Protein AF-A0A8T7GIC0-F1 (afdb_monomer_lite)

pLDDT: mean 84.58, std 18.86, range [37.12, 97.88]

Sequence (127 aa):
MYNTCLARTSRKIKTGKEQITLDGWVLEKFKEKLNKVVLTSNKINLPIVIYKRTIEEKEDCIEEEIASISEKFVIVQILTYGGFLPITFHEQHIFNTEEFALWVTKRGKTMMTLCLENLDDVLATKN

Secondary structure (DSSP, 8-state):
---------------SS----HHHHHHHHHHHHHHHHHHHHHHHTS-EEEEEEEEEEETTEEEEEEEEEETTEEEEEEEEE-TTSPPEEEEEEEEEHHHHHHHHHHT-HHHHHHHHHHHHHHHHHT-

Structure (mmCIF, N/CA/C/O backbone):
data_AF-A0A8T7GIC0-F1
#
_entry.id   AF-A0A8T7GIC0-F1
#
loop_
_atom_site.group_PDB
_atom_site.id
_atom_site.type_symbol
_atom_site.label_atom_id
_atom_site.label_alt_id
_atom_site.label_comp_id
_atom_site.label_asym_id
_atom_site.label_entity_id
_atom_site.label_seq_id
_atom_site.pdbx_PDB_ins_code
_atom_site.Cartn_x
_atom_site.Cartn_y
_atom_site.Cartn_z
_atom_site.occupancy
_atom_site.B_iso_or_equiv
_atom_site.auth_seq_id
_atom_site.auth_comp_id
_atom_site.auth_asym_id
_atom_site.auth_atom_id
_atom_site.pdbx_PDB_model_num
ATOM 1 N N . MET A 1 1 ? 33.849 -20.082 35.120 1.00 37.12 1 MET A N 1
ATOM 2 C CA . MET A 1 1 ? 33.336 -19.742 33.776 1.00 37.12 1 MET A CA 1
ATOM 3 C C . MET A 1 1 ? 31.897 -19.291 33.925 1.00 37.12 1 MET A C 1
ATOM 5 O O . MET A 1 1 ? 31.119 -19.970 34.579 1.00 37.12 1 MET A O 1
ATOM 9 N N . TYR A 1 2 ? 31.617 -18.091 33.430 1.00 38.34 2 TYR A N 1
ATOM 10 C CA . TYR A 1 2 ? 30.374 -17.343 33.578 1.00 38.34 2 TYR A CA 1
ATOM 11 C C . TYR A 1 2 ? 29.233 -17.962 32.760 1.00 38.34 2 TYR A C 1
ATOM 13 O O . TYR A 1 2 ? 29.465 -18.397 31.636 1.00 38.34 2 TYR A O 1
ATOM 21 N N . ASN A 1 3 ? 28.005 -17.942 33.285 1.00 38.94 3 ASN A N 1
ATOM 22 C CA . ASN A 1 3 ? 26.961 -17.058 32.755 1.00 38.94 3 ASN A CA 1
ATOM 23 C C . ASN A 1 3 ? 25.666 -17.177 33.568 1.00 38.94 3 ASN A C 1
ATOM 25 O O . ASN A 1 3 ? 25.009 -18.212 33.637 1.00 38.94 3 ASN A O 1
ATOM 29 N N . THR A 1 4 ? 25.322 -16.052 34.178 1.00 42.69 4 THR A N 1
ATOM 30 C CA . THR A 1 4 ? 24.049 -15.718 34.801 1.00 42.69 4 THR A CA 1
ATOM 31 C C . THR A 1 4 ? 22.939 -15.699 33.751 1.00 42.69 4 THR A C 1
ATOM 33 O O . THR A 1 4 ? 22.962 -14.913 32.806 1.00 42.69 4 THR A O 1
ATOM 36 N N . CYS A 1 5 ? 21.930 -16.551 33.930 1.00 37.66 5 CYS A N 1
ATOM 37 C CA . CYS A 1 5 ? 20.698 -16.502 33.154 1.00 37.66 5 CYS A CA 1
ATOM 38 C C . CYS A 1 5 ? 19.817 -15.375 33.717 1.00 37.66 5 CYS A C 1
ATOM 40 O O . CYS A 1 5 ? 19.123 -15.546 34.719 1.00 37.66 5 CYS A O 1
ATOM 42 N N . LEU A 1 6 ? 19.879 -14.187 33.110 1.00 45.03 6 LEU A N 1
ATOM 43 C CA . LEU A 1 6 ? 18.929 -13.112 33.391 1.00 45.03 6 LEU A CA 1
ATOM 44 C C . LEU A 1 6 ? 17.592 -13.455 32.727 1.00 45.03 6 LEU A C 1
ATOM 46 O O . LEU A 1 6 ? 17.322 -13.072 31.589 1.00 45.03 6 LEU A O 1
ATOM 50 N N . ALA A 1 7 ? 16.740 -14.171 33.460 1.00 42.19 7 ALA A N 1
ATOM 51 C CA . ALA A 1 7 ? 15.326 -14.269 33.141 1.00 42.19 7 ALA A CA 1
ATOM 52 C C . ALA A 1 7 ? 14.717 -12.859 33.214 1.00 42.19 7 ALA A C 1
ATOM 54 O O . ALA A 1 7 ? 14.499 -12.301 34.291 1.00 42.19 7 ALA A O 1
ATOM 55 N N . ARG A 1 8 ? 14.477 -12.241 32.053 1.00 39.56 8 ARG A N 1
ATOM 56 C CA . ARG A 1 8 ? 13.689 -11.010 31.951 1.00 39.56 8 ARG A CA 1
ATOM 57 C C . ARG A 1 8 ? 12.252 -11.330 32.356 1.00 39.56 8 ARG A C 1
ATOM 59 O O . ARG A 1 8 ? 11.461 -11.813 31.554 1.00 39.56 8 ARG A O 1
ATOM 66 N N . THR A 1 9 ? 11.918 -11.046 33.609 1.00 39.38 9 THR A N 1
ATOM 67 C CA . THR A 1 9 ? 10.543 -11.040 34.108 1.00 39.38 9 THR A CA 1
ATOM 68 C C . THR A 1 9 ? 9.743 -9.979 33.357 1.00 39.38 9 THR A C 1
ATOM 70 O O . THR A 1 9 ? 9.854 -8.781 33.630 1.00 39.38 9 THR A O 1
ATOM 73 N N . SER A 1 10 ? 8.923 -10.416 32.405 1.00 43.91 10 SER A N 1
ATOM 74 C CA . SER A 1 10 ? 7.889 -9.594 31.781 1.00 43.91 10 SER A CA 1
ATOM 75 C C . SER A 1 10 ? 6.922 -9.124 32.868 1.00 43.91 10 SER A C 1
ATOM 77 O O . SER A 1 10 ? 6.139 -9.912 33.402 1.00 43.91 10 SER A O 1
ATOM 79 N N . ARG A 1 11 ? 6.989 -7.840 33.239 1.00 45.81 11 ARG A N 1
ATOM 80 C CA . ARG A 1 11 ? 6.055 -7.237 34.198 1.00 45.81 11 ARG A CA 1
ATOM 81 C C . ARG A 1 11 ? 4.652 -7.269 33.598 1.00 45.81 11 ARG A C 1
ATOM 83 O O . ARG A 1 11 ? 4.339 -6.493 32.701 1.00 45.81 11 ARG A O 1
ATOM 90 N N . LYS A 1 12 ? 3.795 -8.156 34.105 1.00 42.91 12 LYS A N 1
ATOM 91 C CA . LYS A 1 12 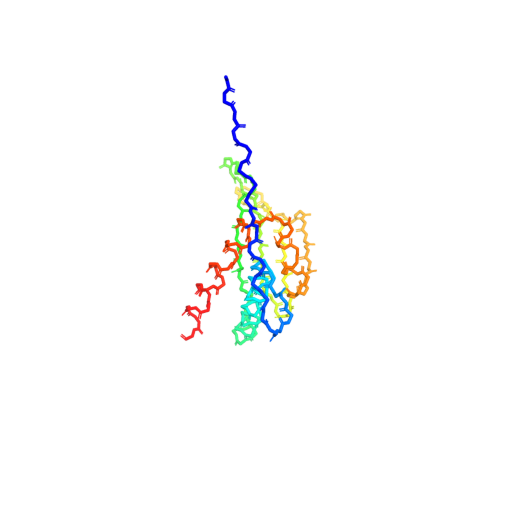? 2.353 -8.089 33.860 1.00 42.91 12 LYS A CA 1
ATOM 92 C C . LYS A 1 12 ? 1.782 -6.952 34.699 1.00 42.91 12 LYS A C 1
ATOM 94 O O . LYS A 1 12 ? 1.523 -7.126 35.885 1.00 42.91 12 LYS A O 1
ATOM 99 N N . ILE A 1 13 ? 1.586 -5.792 34.083 1.00 48.31 13 ILE A N 1
ATOM 100 C CA . ILE A 1 13 ? 0.774 -4.725 34.667 1.00 48.31 13 ILE A CA 1
ATOM 101 C C . ILE A 1 13 ? -0.688 -5.141 34.462 1.00 48.31 13 ILE A C 1
ATOM 103 O O . ILE A 1 13 ? -1.169 -5.211 33.332 1.00 48.31 13 ILE A O 1
ATOM 107 N N . LYS A 1 14 ? -1.368 -5.523 35.547 1.00 48.59 14 LYS A N 1
ATOM 108 C CA . LYS A 1 14 ? -2.815 -5.766 35.566 1.00 48.59 14 LYS A CA 1
ATOM 109 C C . LYS A 1 14 ? -3.513 -4.519 36.100 1.00 48.59 14 LYS A C 1
ATOM 111 O O . LYS A 1 14 ? -3.365 -4.216 37.278 1.00 48.59 14 LYS A O 1
ATOM 116 N N . THR A 1 15 ? -4.336 -3.890 35.270 1.00 40.34 15 THR A N 1
ATOM 117 C CA . THR A 1 15 ? -5.429 -3.002 35.692 1.00 40.34 15 THR A CA 1
ATOM 118 C C . THR A 1 15 ? -6.540 -3.067 34.641 1.00 40.34 15 THR A C 1
ATOM 120 O O . THR A 1 15 ? -6.269 -3.156 33.449 1.00 40.34 15 THR A O 1
ATOM 123 N N . GLY A 1 16 ? -7.789 -3.146 35.106 1.00 39.97 16 GLY A N 1
ATOM 124 C CA . GLY A 1 16 ? -8.964 -3.584 34.349 1.00 39.97 16 GLY A CA 1
ATOM 125 C C . GLY A 1 16 ? -9.315 -2.759 33.108 1.00 39.97 16 GLY A C 1
ATOM 126 O O . GLY A 1 16 ? -9.819 -1.648 33.199 1.00 39.97 16 GLY A O 1
ATOM 127 N N . LYS A 1 17 ? -9.049 -3.373 31.963 1.00 46.12 17 LYS A N 1
ATOM 128 C CA . LYS A 1 17 ? -9.678 -3.411 30.630 1.00 46.12 17 LYS A CA 1
ATOM 129 C C . LYS A 1 17 ? -8.792 -4.425 29.890 1.00 46.12 17 LYS A C 1
ATOM 131 O O . LYS A 1 17 ? -7.646 -4.598 30.308 1.00 46.12 17 LYS A O 1
ATOM 136 N N . GLU A 1 18 ? -9.321 -5.193 28.942 1.00 52.25 18 GLU A N 1
ATOM 137 C CA . GLU A 1 18 ? -8.582 -6.256 28.230 1.00 52.25 18 GLU A CA 1
ATOM 138 C C . GLU A 1 18 ? -7.099 -5.890 28.067 1.00 52.25 18 GLU A C 1
ATOM 140 O O . GLU A 1 18 ? -6.794 -4.785 27.623 1.00 52.25 18 GLU A O 1
ATOM 145 N N . GLN A 1 19 ? -6.173 -6.736 28.540 1.00 47.25 19 GLN A N 1
ATOM 146 C CA . GLN A 1 19 ? -4.739 -6.443 28.454 1.00 47.25 19 GLN A CA 1
ATOM 147 C C . GLN A 1 19 ? -4.345 -6.389 26.973 1.00 47.25 19 GLN A C 1
ATOM 149 O O . GLN A 1 19 ? -3.960 -7.401 26.393 1.00 47.25 19 GLN A O 1
ATOM 154 N N . ILE A 1 20 ? -4.458 -5.212 26.359 1.00 54.09 20 ILE A N 1
ATOM 155 C CA . ILE A 1 20 ? -3.999 -4.968 25.000 1.00 54.09 20 ILE A CA 1
ATOM 156 C C . ILE A 1 20 ? -2.472 -5.018 25.068 1.00 54.09 20 ILE A C 1
ATOM 158 O O . ILE A 1 20 ? -1.830 -4.210 25.742 1.00 54.09 20 ILE A O 1
ATOM 162 N N . THR A 1 21 ? -1.880 -6.022 24.425 1.00 76.00 21 THR A N 1
ATOM 163 C CA . THR A 1 21 ? -0.429 -6.089 24.243 1.00 76.00 21 THR A CA 1
ATOM 164 C C . THR A 1 21 ? 0.028 -4.892 23.409 1.00 76.00 21 THR A C 1
ATOM 166 O O . THR A 1 21 ? -0.752 -4.344 22.631 1.00 76.00 21 THR A O 1
ATOM 169 N N . LEU A 1 22 ? 1.295 -4.481 23.533 1.00 67.69 22 LEU A N 1
ATOM 170 C CA . LEU A 1 22 ? 1.847 -3.396 22.708 1.00 67.69 22 LEU A CA 1
ATOM 171 C C . LEU A 1 22 ? 1.562 -3.634 21.212 1.00 67.69 22 LEU A C 1
ATOM 173 O O . LEU A 1 22 ? 1.135 -2.719 20.518 1.00 67.69 22 LEU A O 1
ATOM 177 N N . ASP A 1 23 ? 1.703 -4.881 20.756 1.00 78.19 23 ASP A N 1
ATOM 178 C CA . ASP A 1 23 ? 1.427 -5.277 19.373 1.00 78.19 23 ASP A CA 1
ATOM 179 C C . ASP A 1 23 ? -0.060 -5.122 18.997 1.00 78.19 23 ASP A C 1
ATOM 181 O O . ASP A 1 23 ? -0.375 -4.677 17.894 1.00 78.19 23 ASP A O 1
ATOM 185 N N . GLY A 1 24 ? -0.983 -5.417 19.921 1.00 84.81 24 GLY A N 1
ATOM 186 C CA . GLY A 1 24 ? -2.418 -5.216 19.711 1.00 84.81 24 GLY A CA 1
ATOM 187 C C . GLY A 1 24 ? -2.795 -3.738 19.600 1.00 84.81 24 GLY A C 1
ATOM 188 O O . GLY A 1 24 ? -3.560 -3.358 18.719 1.00 84.81 24 GLY A O 1
ATOM 189 N N . TRP A 1 25 ? -2.211 -2.879 20.437 1.00 87.69 25 TRP A N 1
ATOM 190 C CA . TRP A 1 25 ? -2.491 -1.442 20.390 1.00 87.69 25 TRP A CA 1
ATOM 191 C C . TRP A 1 25 ? -1.979 -0.802 19.095 1.00 87.69 25 TRP A C 1
ATOM 193 O O . TRP A 1 25 ? -2.676 0.012 18.490 1.00 87.69 25 TRP A O 1
ATOM 203 N N . VAL A 1 26 ? -0.783 -1.196 18.641 1.00 89.06 26 VAL A N 1
ATOM 204 C CA . VAL A 1 26 ? -0.214 -0.712 17.374 1.00 89.06 26 VAL A CA 1
ATOM 205 C C . VAL A 1 26 ? -1.070 -1.160 16.185 1.00 89.06 26 VAL A C 1
ATOM 207 O O . VAL A 1 26 ? -1.316 -0.365 15.279 1.00 89.06 26 VAL A O 1
ATOM 210 N N . LEU A 1 27 ? -1.582 -2.396 16.202 1.00 91.62 27 LEU A N 1
ATOM 211 C CA . LEU A 1 27 ? -2.499 -2.893 15.175 1.00 91.62 27 LEU A CA 1
ATOM 212 C C . LEU A 1 27 ? -3.807 -2.095 15.128 1.00 91.62 27 LEU A C 1
ATOM 214 O O . LEU A 1 27 ? -4.240 -1.703 14.046 1.00 91.62 27 LEU A O 1
ATOM 218 N N . GLU A 1 28 ? -4.415 -1.807 16.277 1.00 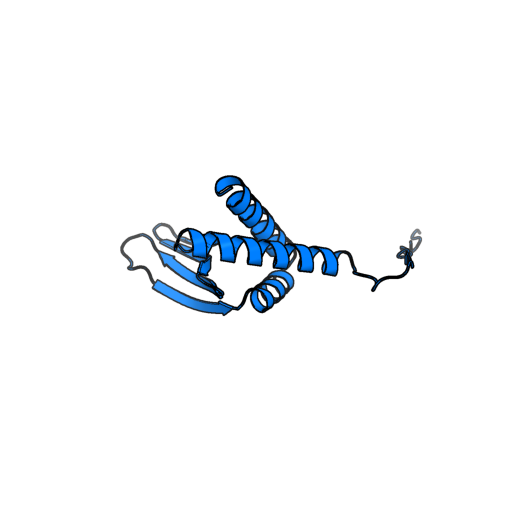92.00 28 GLU A N 1
ATOM 219 C CA . GLU A 1 28 ? -5.637 -0.998 16.324 1.00 92.00 28 GLU A CA 1
ATOM 220 C C . GLU A 1 28 ? -5.388 0.426 15.814 1.00 92.00 28 GLU A C 1
ATOM 222 O O . GLU A 1 28 ? -6.145 0.936 14.987 1.00 92.00 28 GLU A O 1
ATOM 227 N N . LYS A 1 29 ? -4.260 1.043 16.190 1.00 92.19 29 LYS A N 1
ATOM 228 C CA . LYS A 1 29 ? -3.868 2.352 15.646 1.00 92.19 29 LYS A CA 1
ATOM 229 C C . LYS A 1 29 ? -3.656 2.327 14.137 1.00 92.19 29 LYS A C 1
ATOM 231 O O . LYS A 1 29 ? -4.010 3.291 13.458 1.00 92.19 29 LYS A O 1
ATOM 236 N N . PHE A 1 30 ? -3.107 1.241 13.604 1.00 94.62 30 PHE A N 1
ATOM 237 C CA . PHE A 1 30 ? -2.936 1.075 12.167 1.00 94.62 30 PHE A CA 1
ATOM 238 C C . PHE A 1 30 ? -4.280 0.984 11.438 1.00 94.62 30 PHE A C 1
ATOM 240 O O . PHE A 1 30 ? -4.501 1.719 10.474 1.00 94.62 30 PHE A O 1
ATOM 247 N N . LYS A 1 31 ? -5.216 0.172 11.945 1.00 95.19 31 LYS A N 1
ATOM 248 C CA . LYS A 1 31 ? -6.584 0.074 11.407 1.00 95.19 31 LYS A CA 1
ATOM 249 C C . LYS A 1 31 ? -7.316 1.417 11.433 1.00 95.19 31 LYS A C 1
ATOM 251 O O . LYS A 1 31 ? -7.925 1.807 10.439 1.00 95.19 31 LYS A O 1
ATOM 256 N N . GLU A 1 32 ? -7.220 2.158 12.539 1.00 94.94 32 GLU A N 1
ATOM 257 C CA . GLU A 1 32 ? -7.807 3.499 12.653 1.00 94.94 32 GLU A CA 1
ATOM 258 C C . GLU A 1 32 ? -7.291 4.443 11.554 1.00 94.94 32 GLU A C 1
ATOM 260 O O . GLU A 1 32 ? -8.079 5.166 10.939 1.00 94.94 32 GLU A O 1
ATOM 265 N N . LYS A 1 33 ? -5.977 4.443 11.287 1.00 95.44 33 LYS A N 1
ATOM 266 C CA . LYS A 1 33 ? -5.371 5.288 10.243 1.00 95.44 33 LYS A CA 1
ATOM 267 C C . LYS A 1 33 ? -5.798 4.862 8.841 1.00 95.44 33 LYS A C 1
ATOM 269 O O . LYS A 1 33 ? -6.154 5.729 8.047 1.00 95.44 33 LYS A O 1
ATOM 274 N N . LEU A 1 34 ? -5.839 3.559 8.555 1.00 96.00 34 LEU A N 1
ATOM 275 C CA . LEU A 1 34 ? -6.331 3.038 7.274 1.00 96.00 34 LEU A CA 1
ATOM 276 C C . LEU A 1 34 ? -7.755 3.523 6.984 1.00 96.00 34 LEU A C 1
ATOM 278 O O . LEU A 1 34 ? -8.024 4.032 5.898 1.00 96.00 34 LEU A O 1
ATOM 282 N N . ASN A 1 35 ? -8.644 3.455 7.976 1.00 95.19 35 ASN A N 1
ATOM 283 C CA . ASN A 1 35 ? -10.023 3.919 7.826 1.00 95.19 35 ASN A CA 1
ATOM 284 C C . ASN A 1 35 ? -10.106 5.431 7.571 1.00 95.19 35 ASN A C 1
ATOM 286 O O . ASN A 1 35 ? -10.916 5.875 6.760 1.00 95.19 35 ASN A O 1
ATOM 290 N N . LYS A 1 36 ? -9.246 6.240 8.203 1.00 95.00 36 LYS A N 1
ATOM 291 C CA . LYS A 1 36 ? -9.172 7.680 7.904 1.00 95.00 36 LYS A CA 1
ATOM 292 C C . LYS A 1 36 ? -8.723 7.937 6.469 1.00 95.00 36 LYS A C 1
ATOM 294 O O . LYS A 1 36 ? -9.319 8.770 5.794 1.00 95.00 36 LYS A O 1
ATOM 299 N N . VAL A 1 37 ? -7.718 7.210 5.986 1.00 94.62 37 VAL A N 1
ATOM 300 C CA . VAL A 1 37 ? -7.230 7.376 4.610 1.00 94.62 37 VAL A CA 1
ATOM 301 C C . VAL A 1 37 ? -8.251 6.898 3.580 1.00 94.62 37 VAL A C 1
ATOM 303 O O . VAL A 1 37 ? -8.397 7.550 2.552 1.00 94.62 37 VAL A O 1
ATOM 306 N N . VAL A 1 38 ? -9.028 5.850 3.869 1.00 95.38 38 VAL A N 1
ATOM 307 C CA . VAL A 1 38 ? -10.201 5.457 3.065 1.00 95.38 38 VAL A CA 1
ATOM 308 C C . VAL A 1 38 ? -11.174 6.627 2.901 1.00 95.38 38 VAL A C 1
ATOM 310 O O . VAL A 1 38 ? -11.557 6.966 1.783 1.00 95.38 38 VAL A O 1
ATOM 313 N N . LEU A 1 39 ? -11.538 7.296 3.999 1.00 94.12 39 LEU A N 1
ATOM 314 C CA . LEU A 1 39 ? -12.422 8.464 3.942 1.00 94.12 39 LEU A CA 1
ATOM 315 C C . LEU A 1 39 ? -11.810 9.596 3.106 1.00 94.12 39 LEU A C 1
ATOM 317 O O . LEU A 1 39 ? -12.513 10.214 2.305 1.00 94.12 39 LEU A O 1
ATOM 321 N N . THR A 1 40 ? -10.505 9.837 3.244 1.00 92.56 40 THR A N 1
ATOM 322 C CA . THR A 1 40 ? -9.781 10.826 2.435 1.00 92.56 40 THR A CA 1
ATOM 323 C C . THR A 1 40 ? -9.791 10.462 0.952 1.00 92.56 40 THR A C 1
ATOM 325 O O . THR A 1 40 ? -10.127 11.320 0.140 1.00 92.56 40 THR A O 1
ATOM 328 N N . SER A 1 41 ? -9.479 9.211 0.592 1.00 93.94 41 SER A N 1
ATOM 329 C CA . SER A 1 41 ? -9.485 8.709 -0.792 1.00 93.94 41 SER A CA 1
ATOM 330 C C . SER A 1 41 ? -10.860 8.881 -1.437 1.00 93.94 41 SER A C 1
ATOM 332 O O . SER A 1 41 ? -10.959 9.426 -2.535 1.00 93.94 41 SER A O 1
ATOM 334 N N . ASN A 1 42 ? -11.925 8.535 -0.709 1.00 92.94 42 ASN A N 1
ATOM 335 C CA . ASN A 1 42 ? -13.305 8.712 -1.161 1.00 92.94 42 ASN A CA 1
ATOM 336 C C . ASN A 1 42 ? -13.674 10.181 -1.361 1.00 92.94 42 ASN A C 1
ATOM 338 O O . ASN A 1 42 ? -14.330 10.526 -2.340 1.00 92.94 42 ASN A O 1
ATOM 342 N N . LYS A 1 43 ? -13.223 11.065 -0.464 1.00 92.56 43 LYS A N 1
ATOM 343 C CA . LYS A 1 43 ? -13.458 12.510 -0.582 1.00 92.56 43 LYS A CA 1
ATOM 344 C C . LYS A 1 43 ? -12.802 13.099 -1.833 1.00 92.56 43 LYS A C 1
ATOM 346 O O . LYS A 1 43 ? -13.377 13.994 -2.445 1.00 92.56 43 LYS A O 1
ATOM 351 N N . ILE A 1 44 ? -11.607 12.630 -2.196 1.00 91.81 44 ILE A N 1
ATOM 352 C CA . ILE A 1 44 ? -10.867 13.129 -3.368 1.00 91.81 44 ILE A CA 1
ATOM 353 C C . ILE A 1 44 ? -11.166 12.349 -4.655 1.00 91.81 44 ILE A C 1
ATOM 355 O O . ILE A 1 44 ? -10.712 12.763 -5.717 1.00 91.81 44 ILE A O 1
ATOM 359 N N . ASN A 1 45 ? -11.905 11.239 -4.563 1.00 91.44 45 ASN A N 1
ATOM 360 C CA . ASN A 1 45 ? -12.195 10.308 -5.655 1.00 91.44 45 ASN A CA 1
ATOM 361 C C . ASN A 1 45 ? -10.938 9.849 -6.424 1.00 91.44 45 ASN A C 1
ATOM 363 O O . ASN A 1 45 ? -10.949 9.715 -7.648 1.00 91.44 45 ASN A O 1
ATOM 367 N N . LEU A 1 46 ? -9.831 9.652 -5.702 1.00 92.50 46 LEU A N 1
ATOM 368 C CA . LEU A 1 46 ? -8.547 9.219 -6.252 1.00 92.50 46 LEU A CA 1
ATOM 369 C C . LEU A 1 46 ? -7.927 8.143 -5.354 1.00 92.50 46 LEU A C 1
ATOM 371 O O . LEU A 1 46 ? -7.973 8.278 -4.122 1.00 92.50 46 LEU A O 1
ATOM 375 N N . PRO A 1 47 ? -7.307 7.101 -5.941 1.00 94.50 47 PRO A N 1
ATOM 376 C CA . PRO A 1 47 ? -6.554 6.127 -5.172 1.00 94.50 47 PRO A CA 1
ATOM 377 C C . PRO A 1 47 ? -5.390 6.782 -4.428 1.00 94.50 47 PRO A C 1
ATOM 379 O O . PRO A 1 47 ? -4.701 7.653 -4.963 1.00 94.50 47 PRO A O 1
ATOM 382 N N . ILE A 1 48 ? -5.146 6.338 -3.199 1.00 95.88 48 ILE A N 1
ATOM 383 C CA . ILE A 1 48 ? -4.027 6.807 -2.380 1.00 95.88 48 ILE A CA 1
ATOM 384 C C . ILE A 1 48 ? -3.014 5.682 -2.244 1.00 95.88 48 ILE A C 1
ATOM 386 O O . ILE A 1 48 ? -3.331 4.625 -1.710 1.00 95.88 48 ILE A O 1
ATOM 390 N N . VAL A 1 49 ? -1.779 5.914 -2.680 1.00 95.94 49 VAL A N 1
ATOM 391 C CA . VAL A 1 49 ? -0.684 4.956 -2.487 1.00 95.94 49 VAL A CA 1
ATOM 392 C C . VAL A 1 49 ? -0.269 4.945 -1.013 1.00 95.94 49 VAL A C 1
ATOM 394 O O . VAL A 1 49 ? 0.082 5.985 -0.465 1.00 95.94 49 VAL A O 1
ATOM 397 N N . ILE A 1 50 ? -0.313 3.770 -0.380 1.00 95.06 50 ILE A N 1
ATOM 398 C CA . ILE A 1 50 ? 0.124 3.548 1.008 1.00 95.06 50 ILE A CA 1
ATOM 399 C C . ILE A 1 50 ? 1.621 3.282 1.056 1.00 95.06 50 ILE A C 1
ATOM 401 O O . ILE A 1 50 ? 2.299 3.749 1.957 1.00 95.06 50 ILE A O 1
ATOM 405 N N . TYR A 1 51 ? 2.152 2.494 0.125 1.00 95.75 51 TYR A N 1
ATOM 406 C CA . TYR A 1 51 ? 3.588 2.277 0.008 1.00 95.75 51 TYR A CA 1
ATOM 407 C C . TYR A 1 51 ? 3.953 1.839 -1.404 1.00 95.75 51 TYR A C 1
ATOM 409 O O . TYR A 1 51 ? 3.116 1.334 -2.159 1.00 95.75 51 TYR A O 1
ATOM 417 N N . LYS A 1 52 ? 5.237 2.001 -1.713 1.00 95.50 52 LYS A N 1
ATOM 418 C CA . LYS A 1 52 ? 5.913 1.382 -2.847 1.00 95.50 52 LYS A CA 1
ATOM 419 C C . LYS A 1 52 ? 7.166 0.692 -2.339 1.00 95.50 52 LYS A C 1
ATOM 421 O O . LYS A 1 52 ? 7.820 1.205 -1.430 1.00 95.50 52 LYS A O 1
ATOM 426 N N . ARG A 1 53 ? 7.484 -0.467 -2.898 1.00 94.88 53 ARG A N 1
ATOM 427 C CA . ARG A 1 53 ? 8.725 -1.179 -2.612 1.00 94.88 53 ARG A CA 1
ATOM 428 C C . ARG A 1 53 ? 9.270 -1.775 -3.897 1.00 94.88 53 ARG A C 1
ATOM 430 O O . ARG A 1 53 ? 8.620 -2.631 -4.487 1.00 94.88 53 ARG A O 1
ATOM 437 N N . THR A 1 54 ? 10.485 -1.395 -4.259 1.00 95.62 54 THR A N 1
ATOM 438 C CA . THR A 1 54 ? 11.250 -2.066 -5.309 1.00 95.62 54 THR A CA 1
ATOM 439 C C . THR A 1 54 ? 11.574 -3.495 -4.875 1.00 95.62 54 THR A C 1
ATOM 441 O O . THR A 1 54 ? 12.107 -3.713 -3.785 1.00 95.62 54 THR A O 1
ATOM 444 N N . ILE A 1 55 ? 11.199 -4.468 -5.700 1.00 95.19 55 ILE A N 1
ATOM 445 C CA . ILE A 1 55 ? 11.562 -5.878 -5.534 1.00 95.19 55 ILE A CA 1
ATOM 446 C C . ILE A 1 55 ? 12.885 -6.132 -6.254 1.00 95.19 55 ILE A C 1
ATOM 448 O O . ILE A 1 55 ? 13.822 -6.648 -5.647 1.00 95.19 55 ILE A O 1
ATOM 452 N N . GLU A 1 56 ? 12.969 -5.719 -7.517 1.00 93.38 56 GLU A N 1
ATOM 453 C CA . GLU A 1 56 ? 14.147 -5.886 -8.361 1.00 93.38 56 GLU A CA 1
ATOM 454 C C . GLU A 1 56 ? 14.328 -4.658 -9.262 1.00 93.38 56 GLU A C 1
ATOM 456 O O . GLU A 1 56 ? 13.362 -4.102 -9.785 1.00 93.38 56 GLU A O 1
ATOM 461 N N . GLU A 1 57 ? 15.577 -4.250 -9.460 1.00 91.38 57 GLU A N 1
ATOM 462 C CA . GLU A 1 57 ? 15.966 -3.212 -10.411 1.00 91.38 57 GLU A CA 1
ATOM 463 C C . GLU A 1 57 ? 16.939 -3.825 -11.423 1.00 91.38 57 GLU A C 1
ATOM 465 O O . GLU A 1 57 ? 17.944 -4.433 -11.050 1.00 91.38 57 GLU A O 1
ATOM 470 N N . LYS A 1 58 ? 16.612 -3.696 -12.708 1.00 88.44 58 LYS A N 1
ATOM 471 C CA . LYS A 1 58 ? 17.451 -4.076 -13.851 1.00 88.44 58 LYS A CA 1
ATOM 472 C C . LYS A 1 58 ? 17.793 -2.814 -14.633 1.00 88.44 58 LYS A C 1
ATOM 474 O O . LYS A 1 58 ? 17.103 -1.812 -14.488 1.00 88.44 58 LYS A O 1
ATOM 479 N N . GLU A 1 59 ? 18.811 -2.889 -15.493 1.00 86.88 59 GLU A N 1
ATOM 480 C CA . GLU A 1 59 ? 19.341 -1.732 -16.241 1.00 86.88 59 GLU A CA 1
ATOM 481 C C . GLU A 1 59 ? 18.249 -0.850 -16.865 1.00 86.88 59 GLU A C 1
ATOM 483 O O . GLU A 1 59 ? 18.309 0.367 -16.726 1.00 86.88 59 GLU A O 1
ATOM 488 N N . ASP A 1 60 ? 17.220 -1.464 -17.460 1.00 89.88 60 ASP A N 1
ATOM 489 C CA . ASP A 1 60 ? 16.139 -0.740 -18.131 1.00 89.88 60 ASP A CA 1
ATOM 490 C C . ASP A 1 60 ? 14.748 -0.965 -17.514 1.00 89.88 6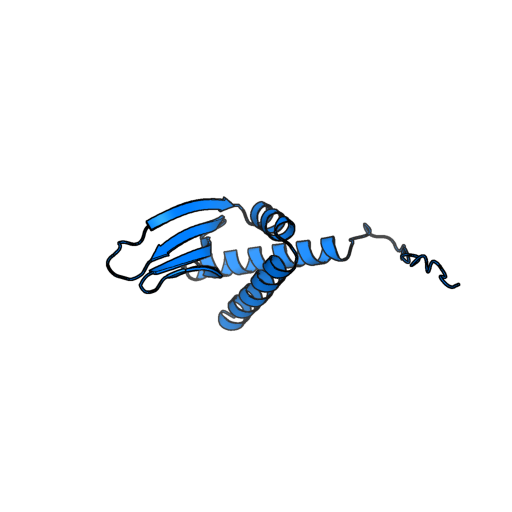0 ASP A C 1
ATOM 492 O O . ASP A 1 60 ? 13.770 -0.446 -18.042 1.00 89.88 60 ASP A O 1
ATOM 496 N N . CYS A 1 61 ? 14.584 -1.738 -16.435 1.00 92.50 61 CYS A N 1
ATOM 497 C CA . CYS A 1 61 ? 13.248 -1.987 -15.875 1.00 92.50 61 CYS A CA 1
ATOM 498 C C . CYS A 1 61 ? 13.243 -2.190 -14.361 1.00 92.50 61 CYS A C 1
ATOM 500 O O . CYS A 1 61 ? 14.184 -2.729 -13.786 1.00 92.50 61 CYS A O 1
ATOM 502 N N . ILE A 1 62 ? 12.128 -1.825 -13.732 1.00 94.56 62 ILE A N 1
ATOM 503 C CA . ILE A 1 62 ? 11.912 -1.909 -12.290 1.00 94.56 62 ILE A CA 1
ATOM 504 C C . ILE A 1 62 ? 10.718 -2.819 -12.034 1.00 94.56 62 ILE A C 1
ATOM 506 O O . ILE A 1 62 ? 9.657 -2.645 -12.635 1.00 94.56 62 ILE A O 1
ATOM 510 N N . GLU A 1 63 ? 10.885 -3.775 -11.130 1.00 96.00 63 GLU A N 1
ATOM 511 C CA . GLU A 1 63 ? 9.789 -4.515 -10.522 1.00 96.00 63 GLU A CA 1
ATOM 512 C C . GLU A 1 63 ? 9.450 -3.897 -9.163 1.00 96.00 63 GLU A C 1
ATOM 514 O O . GLU A 1 63 ? 10.294 -3.817 -8.267 1.00 96.00 63 GLU A O 1
ATOM 519 N N . GLU A 1 64 ? 8.205 -3.461 -8.999 1.00 96.44 64 GLU A N 1
ATOM 520 C CA . GLU A 1 64 ? 7.712 -2.847 -7.771 1.00 96.44 64 GLU A CA 1
ATOM 521 C C . GLU A 1 64 ? 6.476 -3.558 -7.230 1.00 96.44 64 GLU A C 1
ATOM 523 O O . GLU A 1 64 ? 5.583 -3.967 -7.970 1.00 96.44 64 GLU A O 1
ATOM 528 N N . GLU A 1 65 ? 6.387 -3.614 -5.903 1.00 97.38 65 GLU A N 1
ATOM 529 C CA . GLU A 1 65 ? 5.141 -3.836 -5.183 1.00 97.38 65 GLU A CA 1
ATOM 530 C C . GLU A 1 65 ? 4.545 -2.489 -4.764 1.00 97.38 65 GLU A C 1
ATOM 532 O O . GLU A 1 65 ? 5.189 -1.704 -4.061 1.00 97.38 65 GLU A O 1
ATOM 537 N N . ILE A 1 66 ? 3.296 -2.236 -5.144 1.00 97.38 66 ILE A N 1
ATOM 538 C CA . ILE A 1 66 ? 2.557 -1.024 -4.795 1.00 97.38 66 ILE A CA 1
ATOM 539 C C . ILE A 1 66 ? 1.302 -1.414 -4.026 1.00 97.38 66 ILE A C 1
ATOM 541 O O . ILE A 1 66 ? 0.512 -2.229 -4.497 1.00 97.38 66 ILE A O 1
ATOM 545 N N . ALA A 1 67 ? 1.083 -0.791 -2.868 1.00 97.62 67 ALA A N 1
ATOM 546 C CA . ALA A 1 67 ? -0.206 -0.843 -2.189 1.00 97.62 67 ALA A CA 1
ATOM 547 C C . ALA A 1 67 ? -0.932 0.489 -2.321 1.00 97.62 67 ALA A C 1
ATOM 549 O O . ALA A 1 67 ? -0.364 1.543 -2.032 1.00 97.62 67 ALA A O 1
ATOM 550 N N . SER A 1 68 ? -2.204 0.442 -2.698 1.00 97.44 68 SER A N 1
ATOM 551 C CA . SER A 1 68 ? -3.062 1.618 -2.808 1.00 97.44 68 SER A CA 1
ATOM 552 C C . SER A 1 68 ? -4.426 1.385 -2.169 1.00 97.44 68 SER A C 1
ATOM 554 O O . SER A 1 68 ? -4.945 0.274 -2.176 1.00 97.44 68 SER A O 1
ATOM 556 N N . ILE A 1 69 ? -5.004 2.438 -1.599 1.00 96.75 69 ILE A N 1
ATOM 557 C CA . ILE A 1 69 ? -6.387 2.467 -1.129 1.00 96.75 69 ILE A CA 1
ATOM 558 C C . ILE A 1 69 ? -7.246 3.034 -2.240 1.00 96.75 69 ILE A C 1
ATOM 560 O O . ILE A 1 69 ? -6.982 4.134 -2.721 1.00 96.75 69 ILE A O 1
ATOM 564 N N . SER A 1 70 ? -8.284 2.296 -2.609 1.00 93.44 70 SER A N 1
ATOM 565 C CA . SER A 1 70 ? -9.335 2.755 -3.503 1.00 93.44 70 SER A CA 1
ATOM 566 C C . SER A 1 70 ? -10.675 2.314 -2.934 1.00 93.44 70 SER A C 1
ATOM 568 O O . SER A 1 70 ? -10.863 1.150 -2.572 1.00 93.44 70 SER A O 1
ATOM 570 N N . GLU A 1 71 ? -11.600 3.259 -2.811 1.00 89.25 71 GLU A N 1
ATOM 571 C CA . GLU A 1 71 ? -12.881 3.041 -2.151 1.00 89.25 71 GLU A CA 1
ATOM 572 C C . GLU A 1 71 ? -12.717 2.492 -0.724 1.00 89.25 71 GLU A C 1
ATOM 574 O O . GLU A 1 71 ? -12.206 3.171 0.161 1.00 89.25 71 GLU A O 1
ATOM 579 N N . LYS A 1 72 ? -13.148 1.250 -0.495 1.00 92.56 72 LYS A N 1
ATOM 580 C CA . LYS A 1 72 ? -13.071 0.524 0.781 1.00 92.56 72 LYS A CA 1
ATOM 581 C C . LYS A 1 72 ? -12.014 -0.583 0.777 1.00 92.56 72 LYS A C 1
ATOM 583 O O . LYS A 1 72 ? -11.969 -1.389 1.707 1.00 92.56 72 LYS A O 1
ATOM 588 N N . PHE A 1 73 ? -11.208 -0.649 -0.278 1.00 96.00 73 PHE A N 1
ATOM 589 C CA . PHE A 1 73 ? -10.278 -1.737 -0.517 1.00 96.00 73 PHE A CA 1
ATOM 590 C C . PHE A 1 73 ? -8.839 -1.248 -0.547 1.00 96.00 73 PHE A C 1
ATOM 592 O O . PHE A 1 73 ? -8.537 -0.141 -0.995 1.00 96.00 73 PHE A O 1
ATOM 599 N N . VAL A 1 74 ? -7.947 -2.119 -0.093 1.00 97.38 74 VAL A N 1
ATOM 600 C CA . VAL A 1 74 ? -6.514 -1.999 -0.307 1.00 97.38 74 VAL A CA 1
ATOM 601 C C . VAL A 1 74 ? -6.124 -2.962 -1.414 1.00 97.38 74 VAL A C 1
ATOM 603 O O . VAL A 1 74 ? -6.334 -4.169 -1.299 1.00 97.38 74 VAL A O 1
ATOM 606 N N . ILE A 1 75 ? -5.564 -2.422 -2.487 1.00 97.69 75 ILE A N 1
ATOM 607 C CA . ILE A 1 75 ? -5.092 -3.169 -3.644 1.00 97.69 75 ILE A CA 1
ATOM 608 C C . ILE A 1 75 ? -3.570 -3.210 -3.565 1.00 97.69 75 ILE A C 1
ATOM 610 O O . ILE A 1 75 ? -2.923 -2.163 -3.601 1.00 97.69 75 ILE A O 1
ATOM 614 N N . VAL A 1 76 ? -3.006 -4.409 -3.440 1.00 97.81 76 VAL A N 1
ATOM 615 C CA . VAL A 1 76 ? -1.562 -4.654 -3.516 1.00 97.81 76 VAL A CA 1
ATOM 616 C C . VAL A 1 76 ? -1.262 -5.282 -4.866 1.00 97.81 76 VAL A C 1
ATOM 618 O O . VAL A 1 76 ? -1.867 -6.294 -5.209 1.00 97.81 76 VAL A O 1
ATOM 621 N N . GLN A 1 77 ? -0.354 -4.689 -5.629 1.00 97.88 77 GLN A N 1
ATOM 622 C CA . GLN A 1 77 ? 0.011 -5.138 -6.969 1.00 97.88 77 GLN A CA 1
ATOM 623 C C . GLN A 1 77 ? 1.519 -5.286 -7.074 1.00 97.88 77 GLN A C 1
ATOM 625 O O . GLN A 1 77 ? 2.247 -4.423 -6.590 1.00 97.88 77 GLN A O 1
ATOM 630 N N . ILE A 1 78 ? 1.967 -6.344 -7.743 1.00 97.62 78 ILE A N 1
ATOM 631 C CA . ILE A 1 78 ? 3.346 -6.478 -8.206 1.00 97.62 78 ILE A CA 1
ATOM 632 C C . ILE A 1 78 ? 3.347 -6.203 -9.702 1.00 97.62 78 ILE A C 1
ATOM 634 O O . ILE A 1 78 ? 2.608 -6.847 -10.451 1.00 97.62 78 ILE A O 1
ATOM 638 N N . LEU A 1 79 ? 4.145 -5.232 -10.131 1.00 96.19 79 LEU A N 1
ATOM 639 C CA . LEU A 1 79 ? 4.213 -4.826 -11.525 1.00 96.19 79 LEU A CA 1
ATOM 640 C C . LEU A 1 79 ? 5.641 -4.503 -11.954 1.00 96.19 79 LEU A C 1
ATOM 642 O O . LEU A 1 79 ? 6.434 -3.975 -11.179 1.00 96.19 79 LEU A O 1
ATOM 646 N N . THR A 1 80 ? 5.948 -4.788 -13.214 1.00 95.00 80 THR A N 1
ATOM 647 C CA . THR A 1 80 ? 7.198 -4.383 -13.856 1.00 95.00 80 THR A CA 1
ATOM 648 C C . THR A 1 80 ? 6.921 -3.263 -14.842 1.00 95.00 80 THR A C 1
ATOM 650 O O . THR A 1 80 ? 5.990 -3.353 -15.646 1.00 95.00 80 THR A O 1
ATOM 653 N N . TYR A 1 81 ? 7.734 -2.213 -14.798 1.00 92.94 81 TYR A N 1
ATOM 654 C CA . TYR A 1 81 ? 7.670 -1.093 -15.729 1.00 92.94 81 TYR A CA 1
ATOM 655 C C . TYR A 1 81 ? 9.068 -0.554 -16.048 1.00 92.94 81 TYR A C 1
ATOM 657 O O . TYR A 1 81 ? 10.020 -0.780 -15.305 1.00 92.94 81 TYR A O 1
ATOM 665 N N . GLY A 1 82 ? 9.185 0.175 -17.157 1.00 90.38 82 GLY A N 1
ATOM 666 C CA . GLY A 1 82 ? 10.447 0.752 -17.621 1.00 90.38 82 GLY A CA 1
ATOM 667 C C . GLY A 1 82 ? 10.950 0.132 -18.923 1.00 90.38 82 GLY A C 1
ATOM 668 O O . GLY A 1 82 ? 10.491 -0.927 -19.360 1.00 90.38 82 GLY A O 1
ATOM 669 N N . GLY A 1 83 ? 11.879 0.844 -19.559 1.00 85.81 83 GLY A N 1
ATOM 670 C CA . GLY A 1 83 ? 12.532 0.397 -20.781 1.00 85.81 83 GLY A CA 1
ATOM 671 C C . GLY A 1 83 ? 11.568 0.389 -21.960 1.00 85.81 83 GLY A C 1
ATOM 672 O O . GLY A 1 83 ? 10.698 1.251 -22.084 1.00 85.81 83 GLY A O 1
ATOM 673 N N . PHE A 1 84 ? 11.721 -0.604 -22.833 1.00 85.00 84 PHE A N 1
ATOM 674 C CA . PHE A 1 84 ? 10.857 -0.805 -24.002 1.00 85.00 84 PHE A CA 1
ATOM 675 C C . PHE A 1 84 ? 9.685 -1.761 -23.730 1.00 85.00 84 PHE A C 1
ATOM 677 O O . PHE A 1 84 ? 8.911 -2.060 -24.642 1.00 85.00 84 PHE A O 1
ATOM 684 N N . LEU A 1 85 ? 9.561 -2.271 -22.501 1.00 77.31 85 LEU A N 1
ATOM 685 C CA . LEU A 1 85 ? 8.526 -3.230 -22.135 1.00 77.31 85 LEU A CA 1
ATOM 686 C C . LEU A 1 85 ? 7.233 -2.506 -21.728 1.00 77.31 85 LEU A C 1
ATOM 688 O O . LEU A 1 85 ? 7.282 -1.511 -21.000 1.00 77.31 85 LEU A O 1
ATOM 692 N N . PRO A 1 86 ? 6.056 -2.999 -22.154 1.00 87.12 86 PRO A N 1
ATOM 693 C CA . PRO A 1 86 ? 4.796 -2.520 -21.607 1.00 87.12 86 PRO A CA 1
ATOM 694 C C . PRO A 1 86 ? 4.707 -2.865 -20.115 1.00 87.12 86 PRO A C 1
ATOM 696 O O . PRO A 1 86 ? 5.235 -3.886 -19.665 1.00 87.12 86 PRO A O 1
ATOM 699 N N . ILE A 1 87 ? 3.993 -2.029 -19.356 1.00 91.88 87 ILE A N 1
ATOM 700 C CA . ILE A 1 87 ? 3.731 -2.294 -17.937 1.00 91.88 87 ILE A CA 1
ATOM 701 C C . ILE A 1 87 ? 3.048 -3.656 -17.814 1.00 91.88 87 ILE A C 1
ATOM 703 O O . ILE A 1 87 ? 2.010 -3.894 -18.435 1.00 91.88 87 ILE A O 1
ATOM 707 N N . THR A 1 88 ? 3.633 -4.535 -17.008 1.00 93.44 88 THR A N 1
ATOM 708 C CA . THR A 1 88 ? 3.134 -5.894 -16.792 1.00 93.44 88 THR A CA 1
ATOM 709 C C . THR A 1 88 ? 2.763 -6.066 -15.329 1.00 93.44 88 THR A C 1
ATOM 711 O O . THR A 1 88 ? 3.574 -5.773 -14.458 1.00 93.44 88 THR A O 1
ATOM 714 N N . PHE A 1 89 ? 1.545 -6.539 -15.059 1.00 94.12 89 PHE A N 1
ATOM 715 C CA . PHE A 1 89 ? 1.088 -6.893 -13.715 1.00 94.12 89 PHE A CA 1
ATOM 716 C C . PHE A 1 89 ? 1.284 -8.391 -13.502 1.00 94.12 89 PHE A C 1
ATOM 718 O O . PHE A 1 89 ? 0.730 -9.193 -14.254 1.00 94.12 89 PHE A O 1
ATOM 725 N N . HIS A 1 90 ? 2.050 -8.758 -12.480 1.00 93.88 90 HIS A N 1
ATOM 726 C CA . HIS A 1 90 ? 2.338 -10.155 -12.153 1.00 93.88 90 HIS A CA 1
ATOM 727 C C . HIS A 1 90 ? 1.329 -10.713 -11.160 1.00 93.88 90 HIS A C 1
ATOM 729 O O . HIS A 1 90 ? 0.785 -11.795 -11.361 1.00 93.88 90 HIS A O 1
ATOM 735 N N . GLU A 1 91 ? 1.037 -9.947 -10.108 1.00 95.31 91 GLU A N 1
ATOM 736 C CA . GLU A 1 91 ? 0.132 -10.356 -9.037 1.00 95.31 91 GLU A CA 1
ATOM 737 C C . GLU A 1 91 ? -0.721 -9.181 -8.563 1.00 95.31 91 GLU A C 1
ATOM 739 O O . GLU A 1 91 ? -0.279 -8.029 -8.559 1.00 95.31 91 GLU A O 1
ATOM 744 N N . GLN A 1 92 ? -1.951 -9.478 -8.138 1.00 96.81 92 GLN A N 1
ATOM 745 C CA . GLN A 1 92 ? -2.849 -8.505 -7.531 1.00 96.81 92 GLN A CA 1
ATOM 746 C C . GLN A 1 92 ? -3.649 -9.142 -6.397 1.00 96.81 92 GLN A C 1
ATOM 748 O O . GLN A 1 92 ? -4.352 -10.136 -6.584 1.00 96.81 92 GLN A O 1
ATOM 753 N N . HIS A 1 93 ? -3.595 -8.512 -5.230 1.00 96.81 93 HIS A N 1
ATOM 754 C CA . HIS A 1 93 ? -4.380 -8.873 -4.062 1.00 96.81 93 HIS A CA 1
ATOM 755 C C . HIS A 1 93 ? -5.295 -7.719 -3.672 1.00 96.81 93 HIS A C 1
ATOM 757 O O . HIS A 1 93 ? -4.875 -6.563 -3.635 1.00 96.81 93 HIS A O 1
ATOM 763 N N . ILE A 1 94 ? -6.547 -8.044 -3.362 1.00 97.56 94 ILE A N 1
ATOM 764 C CA . ILE A 1 94 ? -7.549 -7.087 -2.901 1.00 97.56 94 ILE A CA 1
ATOM 765 C C . ILE A 1 94 ? -7.923 -7.480 -1.480 1.00 97.56 94 ILE A C 1
ATOM 767 O O . ILE A 1 94 ? -8.319 -8.617 -1.233 1.00 97.56 94 ILE A O 1
ATOM 771 N N . PHE A 1 95 ? -7.798 -6.530 -0.564 1.00 97.69 95 PHE A N 1
ATOM 772 C CA . PHE A 1 95 ? -8.096 -6.701 0.850 1.00 97.69 95 PHE A CA 1
ATOM 773 C C . PHE A 1 95 ? -9.105 -5.647 1.293 1.00 97.69 95 PHE A C 1
ATOM 775 O O . PHE A 1 95 ? -9.082 -4.517 0.802 1.00 97.69 95 PHE A O 1
ATOM 782 N N . ASN A 1 96 ? -9.942 -5.959 2.278 1.00 96.56 96 ASN A N 1
ATOM 783 C CA . ASN A 1 96 ? -10.508 -4.892 3.108 1.00 96.56 96 ASN A CA 1
ATOM 784 C C . ASN A 1 96 ? -9.441 -4.343 4.087 1.00 96.56 96 ASN A C 1
ATOM 786 O O . ASN A 1 96 ? -8.341 -4.890 4.207 1.00 96.56 96 ASN A O 1
ATOM 790 N N . THR A 1 97 ? -9.735 -3.245 4.791 1.00 94.88 97 THR A N 1
ATOM 791 C CA . THR A 1 97 ? -8.754 -2.603 5.689 1.00 94.88 97 THR A CA 1
ATOM 792 C C . THR A 1 97 ? -8.325 -3.493 6.859 1.00 94.88 97 THR A C 1
ATOM 794 O O . THR A 1 97 ? -7.167 -3.433 7.273 1.00 94.88 97 THR A O 1
ATOM 797 N N . GLU A 1 98 ? -9.209 -4.350 7.373 1.00 94.31 98 GLU A N 1
ATOM 798 C CA . GLU A 1 98 ? -8.900 -5.267 8.475 1.00 94.31 98 GLU A CA 1
ATOM 799 C C . GLU A 1 98 ? -7.989 -6.413 8.021 1.00 94.31 98 GLU A C 1
ATOM 801 O O . GLU A 1 98 ? -6.981 -6.708 8.669 1.00 94.31 98 GLU A O 1
ATOM 806 N N . GLU A 1 99 ? -8.312 -7.025 6.881 1.00 96.69 99 GLU A N 1
ATOM 807 C CA . GLU A 1 99 ? -7.516 -8.078 6.250 1.00 96.69 99 GLU A CA 1
ATOM 808 C C . GLU A 1 99 ? -6.122 -7.571 5.898 1.00 96.69 99 GLU A C 1
ATOM 810 O O . GLU A 1 99 ? -5.129 -8.230 6.214 1.00 96.69 99 GLU A O 1
ATOM 815 N N . PHE A 1 100 ? -6.037 -6.377 5.306 1.00 97.06 100 PHE A N 1
ATOM 816 C CA . PHE A 1 100 ? -4.767 -5.748 4.970 1.00 97.06 100 PHE A CA 1
ATOM 817 C C . PHE A 1 100 ? -3.926 -5.479 6.218 1.00 97.06 100 PHE A C 1
ATOM 819 O O . PHE A 1 100 ? -2.730 -5.774 6.228 1.00 97.06 100 PHE A O 1
ATOM 826 N N . ALA A 1 101 ? -4.544 -4.970 7.290 1.00 95.50 101 ALA A N 1
ATOM 827 C CA . ALA A 1 101 ? -3.840 -4.698 8.536 1.00 95.50 101 ALA A CA 1
ATOM 828 C C . ALA A 1 101 ? -3.187 -5.968 9.101 1.00 95.50 101 ALA A C 1
ATOM 830 O O . ALA A 1 101 ? -1.998 -5.973 9.420 1.00 95.50 101 ALA A O 1
ATOM 831 N N . LEU A 1 102 ? -3.942 -7.069 9.143 1.00 94.81 102 LEU A N 1
ATOM 832 C CA . LEU A 1 102 ? -3.431 -8.369 9.575 1.00 94.81 102 LEU A CA 1
ATOM 833 C C . LEU A 1 102 ? -2.363 -8.923 8.625 1.00 94.81 102 LEU A C 1
ATOM 835 O O . LEU A 1 102 ? -1.376 -9.507 9.079 1.00 94.81 102 LEU A O 1
ATOM 839 N N . TRP A 1 103 ? -2.552 -8.757 7.316 1.00 95.81 103 TRP A N 1
ATOM 840 C CA . TRP A 1 103 ? -1.612 -9.217 6.298 1.00 95.81 103 TRP A CA 1
ATOM 841 C C . TRP A 1 103 ? -0.260 -8.505 6.419 1.00 95.81 103 TRP A C 1
ATOM 843 O O . TRP A 1 103 ? 0.770 -9.171 6.502 1.00 95.81 103 TRP A O 1
ATOM 853 N N . VAL A 1 104 ? -0.249 -7.174 6.547 1.00 94.81 104 VAL A N 1
ATOM 854 C CA . VAL A 1 104 ? 0.976 -6.381 6.741 1.00 94.81 104 VAL A CA 1
ATOM 855 C C . VAL A 1 104 ? 1.692 -6.759 8.036 1.00 94.81 104 VAL A C 1
ATOM 857 O O . VAL A 1 104 ? 2.908 -6.947 8.021 1.00 94.81 104 VAL A O 1
ATOM 860 N N . THR A 1 105 ? 0.972 -6.938 9.149 1.00 91.38 105 THR A N 1
ATOM 861 C CA . THR A 1 105 ? 1.593 -7.326 10.427 1.00 91.38 105 THR A CA 1
ATOM 862 C C . THR A 1 105 ? 2.324 -8.667 10.329 1.00 91.38 105 THR A C 1
ATOM 864 O O . THR A 1 105 ? 3.403 -8.819 10.905 1.00 91.38 105 THR A O 1
ATOM 867 N N . LYS A 1 106 ? 1.801 -9.625 9.550 1.00 93.44 106 LYS A N 1
ATOM 868 C CA . LYS A 1 106 ? 2.465 -10.919 9.306 1.00 93.44 106 LYS A CA 1
ATOM 869 C C . LYS A 1 106 ? 3.754 -10.795 8.486 1.00 93.44 106 LYS A C 1
ATOM 871 O O . LYS A 1 106 ? 4.620 -11.654 8.614 1.00 93.44 106 LYS A O 1
ATOM 876 N N . ARG A 1 107 ? 3.912 -9.734 7.684 1.00 92.94 107 ARG A N 1
ATOM 877 C CA . ARG A 1 107 ? 5.134 -9.458 6.898 1.00 92.94 107 ARG A CA 1
ATOM 878 C C . ARG A 1 107 ? 6.257 -8.835 7.723 1.00 92.94 107 ARG A C 1
ATOM 880 O O . ARG A 1 107 ? 7.383 -8.728 7.247 1.00 92.94 107 ARG A O 1
ATOM 887 N N . GLY A 1 108 ? 5.962 -8.453 8.961 1.00 91.44 108 GLY A N 1
ATOM 888 C CA . GLY A 1 108 ? 6.944 -7.974 9.918 1.00 91.44 108 GLY A CA 1
ATOM 889 C C . GLY A 1 108 ? 6.868 -6.476 10.183 1.00 91.44 108 GLY A C 1
ATOM 890 O O . GLY A 1 108 ? 6.175 -5.706 9.516 1.00 91.44 108 GLY A O 1
ATOM 891 N N . LYS A 1 109 ? 7.611 -6.067 11.214 1.00 89.38 109 LYS A N 1
ATOM 892 C CA . LYS A 1 109 ? 7.529 -4.722 11.793 1.00 89.38 109 LYS A CA 1
ATOM 893 C C . LYS A 1 109 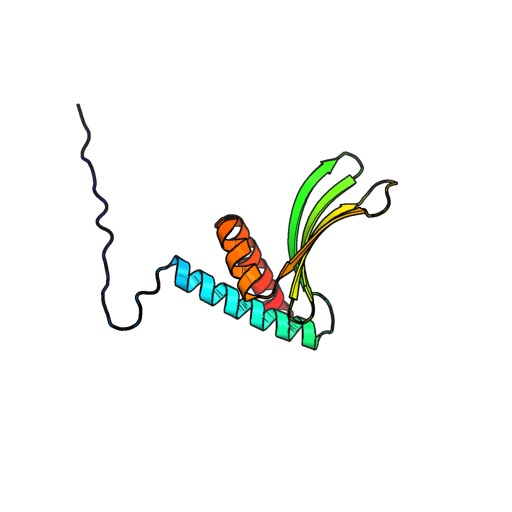? 7.929 -3.631 10.806 1.00 89.38 109 LYS A C 1
ATOM 895 O O . LYS A 1 109 ? 7.239 -2.628 10.738 1.00 89.38 109 LYS A O 1
ATOM 900 N N . THR A 1 110 ? 8.969 -3.851 10.003 1.00 91.38 110 THR A N 1
ATOM 901 C CA . THR A 1 110 ? 9.445 -2.869 9.015 1.00 91.38 110 THR A CA 1
ATOM 902 C C . THR A 1 110 ? 8.357 -2.474 8.018 1.00 91.38 110 THR A C 1
ATOM 904 O O . THR A 1 110 ? 8.171 -1.290 7.761 1.00 91.38 110 THR A O 1
ATOM 907 N N . MET A 1 111 ? 7.593 -3.447 7.506 1.00 92.44 111 MET A N 1
ATOM 908 C CA . MET A 1 111 ? 6.501 -3.173 6.565 1.00 92.44 111 MET A CA 1
ATOM 909 C C . MET A 1 111 ? 5.384 -2.366 7.226 1.00 92.44 111 MET A C 1
ATOM 911 O O . MET A 1 111 ? 4.851 -1.426 6.643 1.00 92.44 111 MET A O 1
ATOM 915 N N . MET A 1 112 ? 5.049 -2.723 8.465 1.00 92.44 112 MET A N 1
ATOM 916 C CA . MET A 1 112 ? 4.031 -2.022 9.237 1.00 92.44 112 MET A CA 1
ATOM 917 C C . MET A 1 112 ? 4.439 -0.578 9.545 1.00 92.44 112 MET A C 1
ATOM 919 O O . MET A 1 112 ? 3.618 0.320 9.386 1.00 92.44 112 MET A O 1
ATOM 923 N N . THR A 1 113 ? 5.695 -0.349 9.940 1.00 92.06 113 THR A N 1
ATOM 924 C CA . THR A 1 113 ? 6.237 0.994 10.187 1.00 92.06 113 THR A CA 1
ATOM 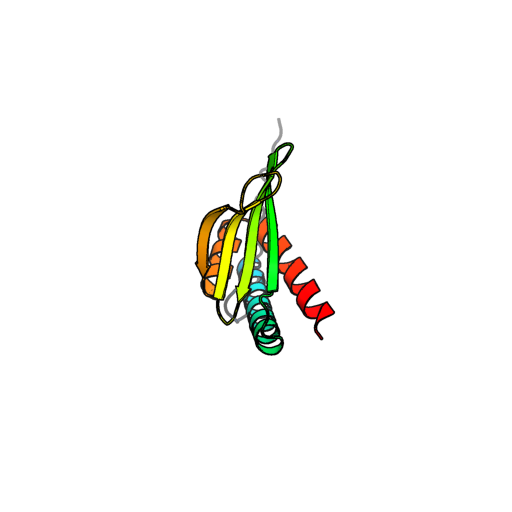925 C C . THR A 1 113 ? 6.185 1.849 8.925 1.00 92.06 113 THR A C 1
ATOM 927 O O . THR A 1 113 ? 5.624 2.937 8.978 1.00 92.06 113 THR A O 1
ATOM 930 N N . LEU A 1 114 ? 6.655 1.328 7.785 1.00 93.94 114 LEU A N 1
ATOM 931 C CA . LEU A 1 114 ? 6.599 2.032 6.499 1.00 93.94 114 LEU A CA 1
ATOM 932 C C . LEU A 1 114 ? 5.167 2.452 6.140 1.00 93.94 114 LEU A C 1
ATOM 934 O O . LEU A 1 114 ? 4.925 3.582 5.726 1.00 93.94 114 LEU A O 1
ATOM 938 N N . CYS A 1 115 ? 4.197 1.551 6.325 1.00 95.44 115 CYS A N 1
ATOM 939 C CA . CYS A 1 115 ? 2.796 1.883 6.080 1.00 95.44 115 CYS A CA 1
ATOM 940 C C . CYS A 1 115 ? 2.308 2.990 7.024 1.00 95.44 115 CYS A C 1
ATOM 942 O O . CYS A 1 115 ? 1.612 3.895 6.585 1.00 95.44 115 CYS A O 1
ATOM 944 N N . LEU A 1 116 ? 2.638 2.917 8.317 1.00 94.31 116 LEU A N 1
ATOM 945 C CA . LEU A 1 116 ? 2.217 3.915 9.302 1.00 94.31 116 LEU A CA 1
ATOM 946 C C . LEU A 1 116 ? 2.766 5.310 8.985 1.00 94.31 116 LEU A C 1
ATOM 948 O O . LEU A 1 116 ? 1.997 6.265 9.040 1.00 94.31 116 LEU A O 1
ATOM 952 N N . GLU A 1 117 ? 4.048 5.403 8.631 1.00 93.00 117 GLU A N 1
ATOM 953 C CA . GLU A 1 117 ? 4.714 6.657 8.254 1.00 93.00 117 GLU A CA 1
ATOM 954 C C . GLU A 1 117 ? 4.036 7.287 7.033 1.00 93.00 117 GLU A C 1
ATOM 956 O O . GLU A 1 117 ? 3.561 8.419 7.097 1.00 93.00 117 GLU A O 1
ATOM 961 N N . ASN A 1 118 ? 3.849 6.514 5.963 1.00 94.81 118 ASN A N 1
ATOM 962 C CA . ASN A 1 118 ? 3.207 7.018 4.750 1.00 94.81 118 ASN A CA 1
ATOM 963 C C . ASN A 1 118 ? 1.735 7.406 4.971 1.00 94.81 118 ASN A C 1
ATOM 965 O O . ASN A 1 118 ? 1.249 8.375 4.388 1.00 94.81 118 ASN A O 1
ATOM 969 N N . LEU A 1 119 ? 0.996 6.667 5.810 1.00 94.94 119 LEU A N 1
ATOM 970 C CA . LEU A 1 119 ? -0.375 7.045 6.168 1.00 94.94 119 LEU A CA 1
ATOM 971 C C . LEU A 1 119 ? -0.403 8.368 6.941 1.00 94.94 119 LEU A C 1
ATOM 973 O O . LEU A 1 119 ? -1.322 9.160 6.735 1.00 94.94 119 LEU A O 1
ATOM 977 N N . ASP A 1 120 ? 0.573 8.616 7.815 1.00 93.81 120 ASP A N 1
ATOM 978 C CA . ASP A 1 120 ? 0.682 9.888 8.530 1.00 93.81 120 ASP A CA 1
ATOM 979 C C . ASP A 1 120 ? 0.968 11.054 7.591 1.00 93.81 120 ASP A C 1
ATOM 981 O O . ASP A 1 120 ? 0.291 12.080 7.688 1.00 93.81 120 ASP A O 1
ATOM 985 N N . ASP A 1 121 ? 1.858 10.869 6.622 1.00 92.75 121 ASP A N 1
ATOM 986 C CA . ASP A 1 121 ? 2.153 11.880 5.606 1.00 92.75 121 ASP A CA 1
ATOM 987 C C . ASP A 1 121 ? 0.921 12.204 4.756 1.00 92.75 121 ASP A C 1
ATOM 989 O O . ASP A 1 121 ? 0.574 13.372 4.547 1.00 92.75 121 ASP A O 1
ATOM 993 N N . VAL A 1 122 ? 0.194 11.176 4.312 1.00 91.38 122 VAL A N 1
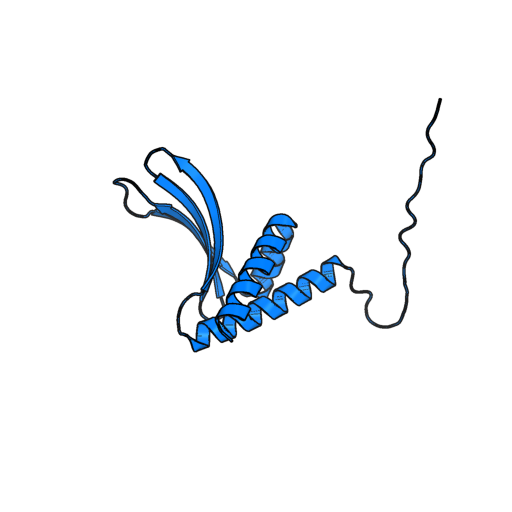ATOM 994 C CA . VAL A 1 122 ? -1.062 11.350 3.572 1.00 91.38 122 VAL A CA 1
ATOM 995 C C . VAL A 1 122 ? -2.074 12.147 4.395 1.00 91.38 122 VAL A C 1
ATOM 997 O O . VAL A 1 122 ? -2.716 13.057 3.866 1.00 91.38 122 VAL A O 1
ATOM 1000 N N . LEU A 1 123 ? -2.237 11.816 5.677 1.00 90.00 123 LEU A N 1
ATOM 1001 C CA . LEU A 1 123 ? -3.196 12.492 6.550 1.00 90.00 123 LEU A CA 1
ATOM 1002 C C . LEU A 1 123 ? -2.762 13.923 6.886 1.00 90.00 123 LEU A C 1
ATOM 1004 O O . LEU A 1 123 ? -3.621 14.793 7.004 1.00 90.00 123 LEU A O 1
ATOM 1008 N N . ALA A 1 124 ? -1.464 14.197 7.004 1.00 90.19 124 ALA A N 1
ATOM 1009 C CA . ALA A 1 124 ? -0.941 15.542 7.223 1.00 90.19 124 ALA A CA 1
ATOM 1010 C C . ALA A 1 124 ? -1.123 16.443 5.992 1.00 90.19 124 ALA A C 1
ATOM 1012 O O . ALA A 1 124 ? -1.476 17.609 6.128 1.00 90.19 124 ALA A O 1
ATOM 1013 N N . THR A 1 125 ? -0.934 15.899 4.788 1.00 81.06 125 THR A N 1
ATOM 1014 C CA . THR A 1 125 ? -0.960 16.676 3.535 1.00 81.06 125 THR A CA 1
ATOM 1015 C C . THR A 1 125 ? -2.380 16.975 3.031 1.00 81.06 125 THR A C 1
ATOM 1017 O O . THR A 1 125 ? -2.562 17.771 2.110 1.00 81.06 125 THR A O 1
ATOM 1020 N N . LYS A 1 126 ? -3.403 16.298 3.567 1.00 66.38 126 LYS A N 1
ATOM 1021 C CA . LYS A 1 126 ? -4.790 16.353 3.063 1.00 66.38 126 LYS A CA 1
ATOM 1022 C C . LYS A 1 126 ? -5.806 16.909 4.072 1.00 66.38 126 LYS A C 1
ATOM 1024 O O . LYS A 1 126 ? -7.006 16.863 3.781 1.00 66.38 126 LYS A O 1
ATOM 1029 N N . ASN A 1 127 ? -5.332 17.420 5.211 1.00 53.19 127 ASN A N 1
ATOM 1030 C CA . ASN A 1 127 ? -6.124 18.172 6.191 1.00 53.19 127 ASN A CA 1
ATOM 1031 C C . ASN A 1 127 ? -6.048 19.678 5.943 1.00 53.19 127 ASN A C 1
ATOM 1033 O O . ASN A 1 127 ? -4.954 20.159 5.582 1.00 53.19 127 ASN A O 1
#

Radius of gyration: 19.36 Å; chains: 1; bounding box: 47×38×60 Å

Foldseek 3Di:
DDDDDPPPPPDDDDDDDPPQDPLNVLLVVQLVLLVVVLVLCVVVVHKAWLDKDFPDDDPFKTWIWTWIHHNQKIKTWTWMDGDPDDIDTDDIDIDGSNRVSVVQVVVHDVSSVSSVVSSVVSVVVRD

=== Feature glossary ===
The record interleaves many kinds of information about one protein. Here is each kind framed as the question it answers.

Q: What does the local fold look like, residue by residue?
A: A 3Di character summarizes, for each residue, the relative orientation of the Cα frame of its nearest spatial neighbor. Because it encodes fold topology rather than chemistry, 3Di alignments detect remote structural similarity that sequence alignment misses.

Q: Which residues are in helices, strands, or loops?
A: Secondary structure is the local, repeating backbone conformation. DSSP classifies it into eight states by reading the hydrogen-bond network: three helix types (H, G, I), two β types (E, B), two non-regular types (T, S), and unstructured coil (-).

Q: How big and how compact is the whole molecule?
A: Three whole-structure scalars: the radius of gyration (RMS distance of Cα from centroid, in Å), the count of Cα–Cα contacts (pairs closer than 8 Å and separated by more than four residues in sequence — i.e. tertiary, not local, contacts), and the bounding-box dimensions. Together they distinguish compact globular folds from extended fibres or disordered chains.

Q: How confident is the AlphaFold model at each residue?
A: For AlphaFold models, the B-factor field carries pLDDT — the model's own estimate of local accuracy on a 0–100 scale. Regions with pLDDT<50 should be treated as essentially unmodeled; they often correspond to intrinsically disordered segments.

Q: What family and function is it annotated with?
A: Functional annotations link the protein to curated databases. InterPro entries identify conserved domains and families by matching the sequence against member-database signatures (Pfam, PROSITE, CDD, …). Gene Ontology (GO) terms describe molecular function, biological process, and cellular component in a controlled vocabulary. CATH places the structure in a hierarchical fold classification (Class/Architecture/Topology/Homologous-superfamily). The organism is the source species.

Q: What known structures does this most resemble?
A: Nearest PDB neighbors are the top structural matches found by Foldseek when searching this structure against the entire Protein Data Bank. Each hit reports a TM-score (0 to 1; >0.5 almost always implies the same fold) and an E-value. These are *structural* homologs — they may share no detectable sequence similarity.

Q: Which residues are buried vs exposed?
A: Solvent-accessible surface area (SASA) is the area in Å² traced out by the centre of a 1.4 Å probe sphere (a water molecule) rolled over the protein's van der Waals surface (Shrake–Rupley / Lee–Richards construction). Buried residues have near-zero SASA; fully exposed residues can exceed 200 Å². The total SASA scales roughly with the number of surface residues.

Q: What are the backbone torsion angles?
A: φ (phi) and ψ (psi) are the two rotatable backbone dihedrals per residue: φ is the C(i-1)–N–Cα–C torsion, ψ is the N–Cα–C–N(i+1) torsion, both in degrees on (−180°, 180°]. α-helical residues cluster near (−60°, −45°); β-strand residues near (−120°, +130°). A Ramachandran plot is simply a scatter of (φ, ψ) for every residue.

Q: Are the domains correctly placed relative to each other?
A: Predicted aligned error is AlphaFold's pairwise confidence. Unlike pLDDT (per-residue), PAE is per-residue-pair and captures whether two parts of the structure are correctly placed relative to each other. Units are ångströms of expected positional error.

Q: What if only a Cα trace is available?
A: P-SEA three-state annotation labels each residue as helix, strand, or coil based purely on the geometry of the Cα trace. It serves as a fallback when the full backbone (and thus DSSP) is unavailable.

Q: What is the amino-acid chain?
A: This is the polypeptide sequence — one letter per residue, N-terminus first. Length ranges from a few dozen residues for small domains to over a thousand for large multi-domain proteins.

Q: What do the rendered images show?
A: The six renders are orthographic views along the three Cartesian axes in both directions. Representation (cartoon, sticks, or surface) and color scheme (sequence-rainbow or by-chain) vary across proteins so the training set covers all the common visualization conventions.

Q: What do the diagnostic plots show?
A: Plot images: a contact map (which residues are close in 3D, as an N×N binary image), a Ramachandran scatter (backbone torsion angles, revealing secondary-structure composition at a glance), and — for AlphaFold structures — a PAE heatmap (pairwise prediction confidence).

Q: How mobile is each atom in the crystal?
A: B-factor (Debye–Waller factor) reflects atomic displacement in the crystal lattice. It is an experimental observable (units Å²), not a prediction; low values mean the atom is pinned down, high values mean it moves or is heterogeneous across the crystal.

Q: Where is each backbone atom in 3D?
A: The mmCIF table is the protein's shape written out atom by atom. For each backbone N, Cα, C, and carbonyl O, it records an (x, y, z) coordinate triple in Å plus the residue type, chain letter, and residue number.